Protein AF-A0A7C3M1X8-F1 (afdb_monomer_lite)

Radius of gyration: 20.54 Å; chains: 1; bounding box: 51×40×59 Å

Structure (mmCIF, N/CA/C/O backbone):
data_AF-A0A7C3M1X8-F1
#
_entry.id   AF-A0A7C3M1X8-F1
#
loop_
_atom_site.group_PDB
_atom_site.id
_atom_site.type_symbol
_atom_site.label_atom_id
_atom_site.label_alt_id
_atom_site.label_comp_id
_atom_site.label_asym_id
_atom_site.label_entity_id
_atom_site.label_seq_id
_atom_site.pdbx_PDB_ins_code
_atom_site.Cartn_x
_atom_site.Cartn_y
_atom_site.Cartn_z
_atom_site.occupancy
_atom_site.B_iso_or_equiv
_atom_site.auth_seq_id
_atom_site.auth_comp_id
_atom_site.auth_asym_id
_atom_site.auth_atom_id
_atom_site.pdbx_PDB_model_num
ATOM 1 N N . MET A 1 1 ? 18.490 19.789 -9.578 1.00 47.94 1 MET A N 1
ATOM 2 C CA . MET A 1 1 ? 18.325 18.711 -10.577 1.00 47.94 1 MET A CA 1
ATOM 3 C C . MET A 1 1 ? 16.837 18.435 -10.689 1.00 47.94 1 MET A C 1
ATOM 5 O O . MET A 1 1 ? 16.180 18.436 -9.658 1.00 47.94 1 MET A O 1
ATOM 9 N N . GLY A 1 2 ? 16.280 18.348 -11.899 1.00 57.09 2 GLY A N 1
ATOM 10 C CA . GLY A 1 2 ? 14.856 18.048 -12.080 1.00 57.09 2 GLY A CA 1
ATOM 11 C C . GLY A 1 2 ? 14.632 16.539 -12.032 1.00 57.09 2 GLY A C 1
ATOM 12 O O . GLY A 1 2 ? 15.342 15.818 -12.726 1.00 57.09 2 GLY A O 1
ATOM 13 N N . SER A 1 3 ? 13.686 16.072 -11.217 1.00 65.50 3 SER A N 1
ATOM 14 C CA . SER A 1 3 ? 13.232 14.677 -11.241 1.00 65.50 3 SER A CA 1
ATOM 15 C C . SER A 1 3 ? 12.323 14.457 -12.455 1.00 65.50 3 SER A C 1
ATOM 17 O O . SER A 1 3 ? 11.479 15.303 -12.774 1.00 65.50 3 SER A O 1
ATOM 19 N N . LYS A 1 4 ? 12.508 13.336 -13.156 1.00 77.31 4 LYS A N 1
ATOM 20 C CA . LYS A 1 4 ? 11.685 12.931 -14.298 1.00 77.31 4 LYS A CA 1
ATOM 21 C C . LYS A 1 4 ? 10.628 11.942 -13.820 1.00 77.31 4 LYS A C 1
ATOM 23 O O . LYS A 1 4 ? 10.944 10.809 -13.473 1.00 77.31 4 LYS A O 1
ATOM 28 N N . ILE A 1 5 ? 9.363 12.356 -13.852 1.00 82.19 5 ILE A N 1
ATOM 29 C CA . ILE A 1 5 ? 8.234 11.483 -13.509 1.00 82.19 5 ILE A CA 1
ATOM 30 C C . ILE A 1 5 ? 7.782 10.721 -14.755 1.00 82.19 5 ILE A C 1
ATOM 32 O O . ILE A 1 5 ? 7.513 11.320 -15.798 1.00 82.19 5 ILE A O 1
ATOM 36 N N . ILE A 1 6 ? 7.663 9.402 -14.635 1.00 83.38 6 ILE A N 1
ATOM 37 C CA . ILE A 1 6 ? 7.210 8.511 -15.700 1.00 83.38 6 ILE A CA 1
ATOM 38 C C . ILE A 1 6 ? 5.993 7.742 -15.210 1.00 83.38 6 ILE A C 1
ATOM 40 O O . ILE A 1 6 ? 6.059 6.989 -14.244 1.00 83.38 6 ILE A O 1
ATOM 44 N N . ASN A 1 7 ? 4.876 7.925 -15.904 1.00 87.88 7 ASN A N 1
ATOM 45 C CA . ASN A 1 7 ? 3.646 7.194 -15.640 1.00 87.88 7 ASN A CA 1
ATOM 46 C C . ASN A 1 7 ? 3.685 5.846 -16.366 1.00 87.88 7 ASN A C 1
ATOM 48 O O . ASN A 1 7 ? 3.884 5.811 -17.581 1.00 87.88 7 ASN A O 1
ATOM 52 N N . ILE A 1 8 ? 3.495 4.750 -15.636 1.00 86.62 8 ILE A N 1
ATOM 53 C CA . ILE A 1 8 ? 3.569 3.392 -16.179 1.00 86.62 8 ILE A CA 1
ATOM 54 C C . ILE A 1 8 ? 2.497 2.494 -15.555 1.00 86.62 8 ILE A C 1
ATOM 56 O O . ILE A 1 8 ? 2.224 2.563 -14.358 1.00 86.62 8 ILE A O 1
ATOM 60 N N . ASN A 1 9 ? 1.885 1.623 -16.359 1.00 89.38 9 ASN A N 1
ATOM 61 C CA . ASN A 1 9 ? 1.045 0.553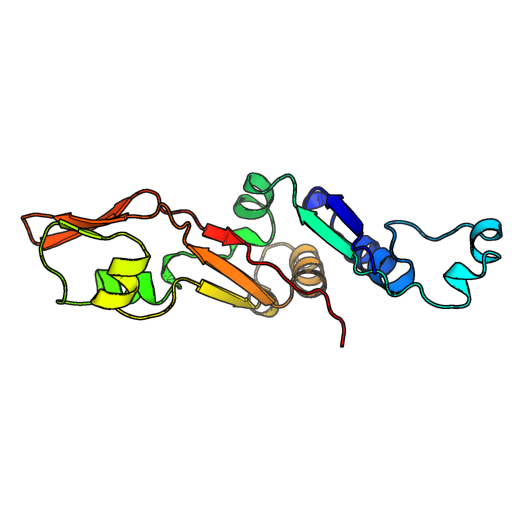 -15.823 1.00 89.38 9 ASN A CA 1
ATOM 62 C C . ASN A 1 9 ? 1.929 -0.524 -15.193 1.00 89.38 9 ASN A C 1
ATOM 64 O O . ASN A 1 9 ? 2.927 -0.929 -15.784 1.00 89.38 9 ASN A O 1
ATOM 68 N N . SER A 1 10 ? 1.518 -1.053 -14.044 1.00 85.88 10 SER A N 1
ATOM 69 C CA . SER A 1 10 ? 2.236 -2.114 -13.326 1.00 85.88 10 SER A CA 1
ATOM 70 C C . SER A 1 10 ? 2.513 -3.361 -14.170 1.00 85.88 10 SER A C 1
ATOM 72 O O . SER A 1 10 ? 3.510 -4.030 -13.949 1.00 85.88 10 SER A O 1
ATOM 74 N N . GLU A 1 11 ? 1.673 -3.652 -15.164 1.00 85.94 11 GLU A N 1
ATOM 75 C CA . GLU A 1 11 ? 1.846 -4.781 -16.091 1.00 85.94 11 GLU A CA 1
ATOM 76 C C . GLU A 1 11 ? 3.000 -4.597 -17.085 1.00 85.94 11 GLU A C 1
ATOM 78 O O . GLU A 1 11 ? 3.526 -5.573 -17.605 1.00 85.94 11 GLU A O 1
ATOM 83 N N . ASN A 1 12 ? 3.404 -3.349 -17.332 1.00 87.81 12 ASN A N 1
ATOM 84 C CA . ASN A 1 12 ? 4.539 -3.018 -18.191 1.00 87.81 12 ASN A CA 1
ATOM 85 C C . ASN A 1 12 ? 5.843 -2.912 -17.388 1.00 87.81 12 ASN A C 1
ATOM 87 O O . ASN A 1 12 ? 6.900 -2.658 -17.964 1.00 87.81 12 ASN A O 1
ATOM 91 N N . LEU A 1 13 ? 5.775 -3.059 -16.061 1.00 86.88 13 LEU A N 1
ATOM 92 C CA . LEU A 1 13 ? 6.942 -3.032 -15.200 1.00 86.88 13 LEU A CA 1
ATOM 93 C C . LEU A 1 13 ? 7.573 -4.425 -15.183 1.00 86.88 13 LEU A C 1
ATOM 95 O O . LEU A 1 13 ? 7.167 -5.299 -14.423 1.00 86.88 13 LEU A O 1
ATOM 99 N N . THR A 1 14 ? 8.556 -4.627 -16.054 1.00 89.25 14 THR A N 1
ATOM 100 C CA . THR A 1 14 ? 9.336 -5.867 -16.145 1.00 89.25 14 THR A CA 1
ATOM 101 C C . THR A 1 14 ? 10.757 -5.644 -15.636 1.00 89.25 14 THR A C 1
ATOM 103 O O . THR A 1 14 ? 11.227 -4.506 -15.537 1.00 89.25 14 THR A O 1
ATOM 106 N N . ALA A 1 15 ? 11.478 -6.732 -15.347 1.00 88.50 15 ALA A N 1
ATOM 107 C CA . ALA A 1 15 ? 12.893 -6.652 -14.977 1.00 88.50 15 ALA A CA 1
ATOM 108 C C . ALA A 1 15 ? 13.741 -5.974 -16.072 1.00 88.50 15 ALA A C 1
ATOM 110 O O . ALA A 1 15 ? 14.647 -5.197 -15.771 1.00 88.50 15 ALA A O 1
ATOM 111 N N . GLU A 1 16 ? 13.410 -6.209 -17.345 1.00 89.69 16 GLU A N 1
ATOM 112 C CA . GLU A 1 16 ? 14.057 -5.553 -18.484 1.00 89.69 16 GLU A CA 1
ATOM 113 C C . GLU A 1 16 ? 13.821 -4.039 -18.468 1.00 89.69 16 GLU A C 1
ATOM 115 O O . GLU A 1 16 ? 14.778 -3.272 -18.529 1.00 89.69 16 GLU A O 1
ATOM 120 N N . ILE A 1 17 ? 12.571 -3.592 -18.316 1.00 89.06 17 ILE A N 1
ATOM 121 C CA . ILE A 1 17 ? 12.238 -2.163 -18.277 1.00 89.06 17 ILE A CA 1
ATOM 122 C C . ILE A 1 17 ? 12.916 -1.469 -17.092 1.00 89.06 17 ILE A C 1
ATOM 124 O O . ILE A 1 17 ? 13.484 -0.390 -17.267 1.00 89.06 17 ILE A O 1
ATOM 128 N N . MET A 1 18 ? 12.927 -2.097 -15.912 1.00 86.88 18 MET A N 1
ATOM 129 C CA . MET A 1 18 ? 13.648 -1.571 -14.746 1.00 86.88 18 MET A CA 1
ATOM 130 C C . MET A 1 18 ? 15.151 -1.464 -14.998 1.00 86.88 18 MET A C 1
ATOM 132 O O . MET A 1 18 ? 15.761 -0.443 -14.684 1.00 86.88 18 MET A O 1
ATOM 136 N N . THR A 1 19 ? 15.739 -2.478 -15.633 1.00 85.94 19 THR A N 1
ATOM 137 C CA . THR A 1 19 ? 17.155 -2.473 -16.015 1.00 85.94 19 THR A CA 1
ATOM 138 C C . THR A 1 19 ? 17.453 -1.359 -17.020 1.00 85.94 19 THR A C 1
ATOM 140 O O . THR A 1 19 ? 18.451 -0.655 -16.884 1.00 85.94 19 THR A O 1
ATOM 143 N N . LEU A 1 20 ? 16.578 -1.132 -18.001 1.00 87.00 20 LEU A N 1
ATOM 144 C CA . LEU A 1 20 ? 16.730 -0.051 -18.976 1.00 87.00 20 LEU A CA 1
ATOM 145 C C . LEU A 1 20 ? 16.632 1.331 -18.316 1.00 87.00 20 LEU A C 1
ATOM 147 O O . LEU A 1 20 ? 17.446 2.202 -18.621 1.00 87.00 20 LEU A O 1
ATOM 151 N N . PHE A 1 21 ? 15.718 1.529 -17.362 1.00 82.88 21 PHE A N 1
ATOM 152 C CA . PHE A 1 21 ? 15.676 2.761 -16.569 1.00 82.88 21 PHE A CA 1
ATOM 153 C C . PHE A 1 21 ? 16.929 2.947 -15.710 1.00 82.88 21 PHE A C 1
ATOM 155 O O . PHE A 1 21 ? 17.447 4.057 -15.643 1.00 82.88 21 PHE A O 1
ATOM 162 N N . TYR A 1 22 ? 17.462 1.880 -15.120 1.00 80.12 22 TYR A N 1
ATOM 163 C CA . TYR A 1 22 ? 18.695 1.945 -14.335 1.00 80.12 22 TYR A CA 1
ATOM 164 C C . TYR A 1 22 ? 19.933 2.284 -15.181 1.00 80.12 22 TYR A C 1
ATOM 166 O O . TYR A 1 22 ? 20.798 3.067 -14.777 1.00 80.12 22 TYR A O 1
ATOM 174 N N . ILE A 1 23 ? 20.051 1.679 -16.364 1.00 80.81 23 ILE A N 1
ATOM 175 C CA . ILE A 1 23 ? 21.213 1.874 -17.236 1.00 80.81 23 ILE A CA 1
ATOM 176 C C . ILE A 1 23 ? 21.100 3.201 -17.994 1.00 80.81 23 ILE A C 1
ATOM 178 O O . ILE A 1 23 ? 22.081 3.942 -18.063 1.00 80.81 23 ILE A O 1
ATOM 182 N N . TYR A 1 24 ? 19.920 3.500 -18.544 1.00 80.25 24 TYR A N 1
ATOM 183 C CA . TYR A 1 24 ? 19.714 4.569 -19.521 1.00 80.25 24 TYR A CA 1
ATOM 184 C C . TYR A 1 24 ? 18.729 5.668 -19.081 1.00 80.25 24 TYR A C 1
ATOM 186 O O . TYR A 1 24 ? 18.463 6.587 -19.850 1.00 80.25 24 TYR A O 1
ATOM 194 N N . GLY A 1 25 ? 18.100 5.596 -17.907 1.00 79.00 25 GLY A N 1
ATOM 195 C CA . GLY A 1 25 ? 17.082 6.584 -17.503 1.00 79.00 25 GLY A CA 1
ATOM 196 C C . GLY A 1 25 ? 15.837 6.613 -18.412 1.00 79.00 25 GLY A C 1
ATOM 197 O O . GLY A 1 25 ? 15.041 7.563 -18.392 1.00 79.00 25 GLY A O 1
ATOM 198 N N . GLN A 1 26 ? 15.656 5.584 -19.247 1.00 81.50 26 GLN A N 1
ATOM 199 C CA . GLN A 1 26 ? 14.541 5.448 -20.181 1.00 81.50 26 GLN A CA 1
ATOM 200 C C . GLN A 1 26 ? 14.207 3.971 -20.435 1.00 81.50 26 GLN A C 1
ATOM 202 O O . GLN A 1 26 ? 15.083 3.117 -20.393 1.00 81.50 26 GLN A O 1
ATOM 207 N N . GLY A 1 27 ? 12.952 3.670 -20.778 1.00 85.00 27 GLY A N 1
ATOM 208 C CA . GLY A 1 27 ? 12.471 2.300 -21.015 1.00 85.00 27 GLY A CA 1
ATOM 209 C C . GLY A 1 27 ? 12.879 1.688 -22.362 1.00 85.00 27 GLY A C 1
ATOM 210 O O . GLY A 1 27 ? 12.151 0.852 -22.885 1.00 85.00 27 GLY A O 1
ATOM 211 N N . ARG A 1 28 ? 13.984 2.142 -22.969 1.00 88.44 28 ARG A N 1
ATOM 212 C CA . ARG A 1 28 ? 14.535 1.585 -24.214 1.00 88.44 28 ARG A CA 1
ATOM 213 C C . ARG A 1 28 ? 16.040 1.794 -24.302 1.00 88.44 28 ARG A C 1
ATOM 215 O O . ARG A 1 28 ? 16.566 2.802 -23.832 1.00 88.44 28 ARG A O 1
ATOM 222 N N . THR A 1 29 ? 16.718 0.911 -25.014 1.00 87.94 29 THR A N 1
ATOM 223 C CA . THR A 1 29 ? 18.115 1.141 -25.383 1.00 87.94 29 THR A CA 1
ATOM 224 C C . THR A 1 29 ? 18.210 2.366 -26.311 1.00 87.94 29 THR A C 1
ATOM 226 O O . THR A 1 29 ? 17.404 2.492 -27.244 1.00 87.94 29 THR A O 1
ATOM 229 N N . PRO A 1 30 ? 19.133 3.311 -26.059 1.00 86.25 30 PRO A N 1
ATOM 230 C CA . PRO A 1 30 ? 19.443 4.370 -27.010 1.00 86.25 30 PRO A CA 1
ATOM 231 C C . PRO A 1 30 ? 19.953 3.781 -28.333 1.00 86.25 30 PRO A C 1
ATOM 233 O O . PRO A 1 30 ? 20.619 2.749 -28.355 1.00 86.25 30 PRO A O 1
ATOM 236 N N . THR A 1 31 ? 19.637 4.434 -29.445 1.00 89.38 31 THR A N 1
ATOM 237 C CA . THR A 1 31 ? 20.213 4.108 -30.759 1.00 89.38 31 THR A CA 1
ATOM 238 C C . THR A 1 31 ? 21.703 4.446 -30.793 1.00 89.38 31 THR A C 1
ATOM 240 O O . THR A 1 31 ? 22.178 5.249 -29.990 1.00 89.38 31 THR A O 1
ATOM 243 N N . SER A 1 32 ? 22.452 3.865 -31.733 1.00 85.75 32 SER A N 1
ATOM 244 C CA . SER A 1 32 ? 23.886 4.144 -31.869 1.00 85.75 32 SER A CA 1
ATOM 245 C C . SER A 1 32 ? 24.170 5.632 -32.080 1.00 85.75 32 SER A C 1
ATOM 247 O O . SER A 1 32 ? 25.126 6.140 -31.509 1.00 85.75 32 SER A O 1
ATOM 249 N N . GLU A 1 33 ? 23.320 6.340 -32.827 1.00 86.06 33 GLU A N 1
ATOM 250 C CA . GLU A 1 33 ? 23.405 7.788 -33.026 1.00 86.06 33 GLU A CA 1
ATOM 251 C C . GLU A 1 33 ? 23.129 8.562 -31.734 1.00 86.06 33 GLU A C 1
ATOM 253 O O . GLU A 1 33 ? 23.829 9.525 -31.433 1.00 86.06 33 GLU A O 1
ATOM 258 N N . GLU A 1 34 ? 22.135 8.140 -30.944 1.00 84.00 34 GLU A N 1
ATOM 259 C CA . GLU A 1 34 ? 21.841 8.773 -29.657 1.00 84.00 34 GLU A CA 1
ATOM 260 C C . GLU A 1 34 ? 22.982 8.591 -28.668 1.00 84.00 34 GLU A C 1
ATOM 262 O O . GLU A 1 34 ? 23.255 9.526 -27.929 1.00 84.00 34 GLU A O 1
ATOM 267 N N . MET A 1 35 ? 23.654 7.436 -28.667 1.00 80.62 35 MET A N 1
ATOM 268 C CA . MET A 1 35 ? 24.794 7.149 -27.787 1.00 80.62 35 MET A CA 1
ATOM 269 C C . MET A 1 35 ? 26.022 8.032 -28.055 1.00 80.62 35 MET A C 1
ATOM 271 O O . MET A 1 35 ? 26.930 8.051 -27.228 1.00 80.62 35 MET A O 1
ATOM 275 N N . LEU A 1 36 ? 26.059 8.760 -29.178 1.00 82.19 36 LEU A N 1
ATOM 276 C CA . LEU A 1 36 ? 27.109 9.743 -29.470 1.00 82.19 36 LEU A CA 1
A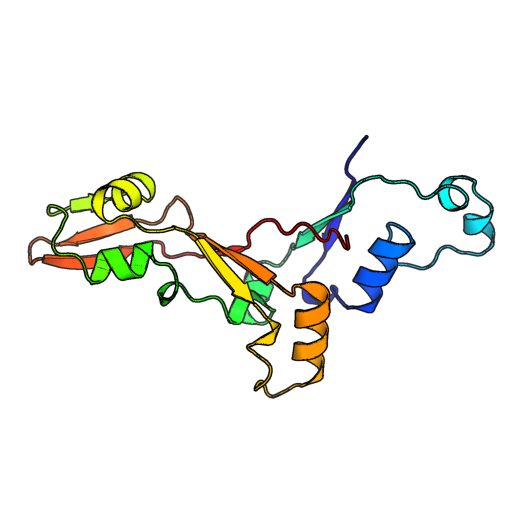TOM 277 C C . LEU A 1 36 ? 26.920 11.062 -28.702 1.00 82.19 36 LEU A C 1
ATOM 279 O O . LEU A 1 36 ? 27.825 11.890 -28.701 1.00 82.19 36 LEU A O 1
ATOM 283 N N . ASP A 1 37 ? 25.758 11.276 -28.077 1.00 78.38 37 ASP A N 1
ATOM 284 C CA . ASP A 1 37 ? 25.478 12.438 -27.230 1.00 78.38 37 ASP A CA 1
ATOM 285 C C . ASP A 1 37 ? 26.206 12.309 -25.879 1.00 78.38 37 ASP A C 1
ATOM 287 O O . ASP A 1 37 ? 26.101 11.286 -25.192 1.00 78.38 37 ASP A O 1
ATOM 291 N N . ASP A 1 38 ? 26.904 13.373 -25.472 1.00 72.50 38 ASP A N 1
ATOM 292 C CA . ASP A 1 38 ? 27.685 13.439 -24.232 1.00 72.50 38 ASP A CA 1
ATOM 293 C C . ASP A 1 38 ? 26.868 13.082 -22.977 1.00 72.50 38 ASP A C 1
ATOM 295 O O . ASP A 1 38 ? 27.438 12.596 -21.995 1.00 72.50 38 ASP A O 1
ATOM 299 N N . LYS A 1 39 ? 25.533 13.237 -23.001 1.00 72.62 39 LYS A N 1
ATOM 300 C CA . LYS A 1 39 ? 24.642 12.822 -21.896 1.00 72.62 39 LYS A CA 1
ATOM 301 C C . LYS A 1 39 ? 24.698 11.322 -21.574 1.00 72.62 39 LYS A C 1
ATOM 303 O O . LYS A 1 39 ? 24.259 10.908 -20.504 1.00 72.62 39 LYS A O 1
ATOM 308 N N . TRP A 1 40 ? 25.199 10.503 -22.499 1.00 70.62 40 TRP A N 1
ATOM 309 C CA . TRP A 1 40 ? 25.430 9.069 -22.291 1.00 70.62 40 TRP A CA 1
ATOM 310 C C . TRP A 1 40 ? 26.876 8.753 -21.915 1.00 70.62 40 TRP A C 1
ATOM 312 O O . TRP A 1 40 ? 27.144 7.708 -21.324 1.00 70.62 40 TRP A O 1
ATOM 322 N N . ILE A 1 41 ? 27.799 9.660 -22.236 1.00 64.69 41 ILE A N 1
ATOM 323 C CA . ILE A 1 41 ? 29.232 9.558 -21.942 1.00 64.69 41 ILE A CA 1
ATOM 324 C C . ILE A 1 41 ? 29.519 10.038 -20.503 1.00 64.69 41 ILE A C 1
ATOM 326 O O . ILE A 1 41 ? 30.479 9.593 -19.875 1.00 64.69 41 ILE A O 1
ATOM 330 N N . GLY A 1 42 ? 28.626 10.842 -19.917 1.00 58.72 42 GLY A N 1
ATOM 331 C CA . GLY A 1 42 ? 28.524 11.078 -18.478 1.00 58.72 42 GLY A CA 1
ATOM 332 C C . GLY A 1 42 ? 27.106 10.787 -18.001 1.00 58.72 42 GLY A C 1
ATOM 333 O O . GLY A 1 42 ? 26.200 11.536 -18.335 1.00 58.72 42 GLY A O 1
ATOM 334 N N . ARG A 1 43 ? 26.915 9.705 -17.232 1.00 57.84 43 ARG A N 1
ATOM 335 C CA . ARG A 1 43 ? 25.605 9.260 -16.715 1.00 57.84 43 ARG A CA 1
ATOM 336 C C . ARG A 1 43 ? 24.825 10.450 -16.136 1.00 57.84 43 ARG A C 1
ATOM 338 O O . ARG A 1 43 ? 25.193 10.947 -15.069 1.00 57.84 43 ARG A O 1
ATOM 345 N N . ASP A 1 44 ? 23.772 10.895 -16.825 1.00 61.47 44 ASP A N 1
ATOM 346 C CA . ASP A 1 44 ? 22.809 11.831 -16.248 1.00 61.47 44 ASP A CA 1
ATOM 347 C C . ASP A 1 44 ? 22.233 11.186 -14.981 1.00 61.47 44 ASP A C 1
ATOM 349 O O . ASP A 1 44 ? 21.691 10.083 -15.017 1.00 61.47 44 ASP A O 1
ATOM 353 N N . LYS A 1 45 ? 22.434 11.851 -13.841 1.00 61.84 45 LYS A N 1
ATOM 354 C CA . LYS A 1 45 ? 21.987 11.391 -12.520 1.00 61.84 45 LYS A CA 1
ATOM 355 C C . LYS A 1 45 ? 20.610 11.947 -12.166 1.00 61.84 45 LYS A C 1
ATOM 357 O O . LYS A 1 45 ? 20.289 12.060 -10.986 1.00 61.84 45 LYS A O 1
ATOM 362 N N . SER A 1 46 ? 19.832 12.390 -13.153 1.00 67.56 46 SER A N 1
ATOM 363 C CA . SER A 1 46 ? 18.459 12.809 -12.908 1.00 67.56 46 SER A CA 1
ATOM 364 C C . SER A 1 46 ? 17.663 11.645 -12.312 1.00 67.56 46 SER A C 1
ATOM 366 O O . SER A 1 46 ? 17.623 10.542 -12.855 1.00 67.56 46 SER A O 1
ATOM 368 N N . GLU A 1 47 ? 17.057 11.885 -11.151 1.00 72.81 47 GLU A N 1
ATOM 369 C CA . GLU A 1 47 ? 16.205 10.902 -10.489 1.00 72.81 47 GLU A CA 1
ATOM 370 C C . GLU A 1 47 ? 14.993 10.600 -11.378 1.00 72.81 47 GLU A C 1
ATOM 372 O O . GLU A 1 47 ? 14.292 11.515 -11.829 1.00 72.81 47 GLU A O 1
ATOM 377 N N . VAL A 1 48 ? 14.742 9.314 -11.630 1.00 75.81 48 VAL A N 1
ATOM 378 C CA . VAL A 1 48 ? 13.555 8.846 -12.348 1.00 75.81 48 VAL A CA 1
ATOM 379 C C . VAL A 1 48 ? 12.546 8.333 -11.333 1.00 75.81 48 VAL A C 1
ATOM 381 O O . VAL A 1 48 ? 12.776 7.327 -10.671 1.00 75.81 48 VAL A O 1
ATOM 384 N N . THR A 1 49 ? 11.392 8.988 -11.264 1.00 79.88 49 THR A N 1
ATOM 385 C CA . THR A 1 49 ? 10.275 8.545 -10.428 1.00 79.88 49 THR A CA 1
ATOM 386 C C . THR A 1 49 ? 9.271 7.797 -11.291 1.00 79.88 49 THR A C 1
ATOM 388 O O . THR A 1 49 ? 8.679 8.375 -12.207 1.00 79.88 49 THR A O 1
ATOM 391 N N . LEU A 1 50 ? 9.039 6.520 -10.991 1.00 80.69 50 LEU A N 1
ATOM 392 C CA . LEU A 1 50 ? 8.000 5.728 -11.645 1.00 80.69 50 LEU A CA 1
ATOM 393 C C . LEU A 1 50 ? 6.685 5.856 -10.873 1.00 80.69 50 LEU A C 1
ATOM 395 O O . LEU A 1 50 ? 6.608 5.520 -9.695 1.00 80.69 50 LEU A O 1
ATOM 399 N N . ASN A 1 51 ? 5.639 6.325 -11.547 1.00 85.44 51 ASN A N 1
ATOM 400 C CA . ASN A 1 51 ? 4.298 6.437 -10.991 1.00 85.44 51 ASN A CA 1
ATOM 401 C C . ASN A 1 51 ? 3.390 5.352 -11.580 1.00 85.44 51 ASN A C 1
ATOM 403 O O . ASN A 1 51 ? 3.138 5.331 -12.789 1.00 85.44 51 ASN A O 1
ATOM 407 N N . ILE A 1 52 ? 2.887 4.460 -10.724 1.00 84.81 52 ILE A N 1
ATOM 408 C CA . ILE A 1 52 ? 2.002 3.366 -11.135 1.00 84.81 52 ILE A CA 1
ATOM 409 C C . ILE A 1 52 ? 0.586 3.906 -11.350 1.00 84.81 52 ILE A C 1
ATOM 411 O O . ILE A 1 52 ? -0.091 4.301 -10.403 1.00 84.81 52 ILE A O 1
ATOM 415 N N . THR A 1 53 ? 0.106 3.885 -12.594 1.00 86.69 53 THR A N 1
ATOM 416 C CA . THR A 1 53 ? -1.182 4.501 -12.962 1.00 86.69 53 THR A CA 1
ATOM 417 C C . THR A 1 53 ? -2.408 3.626 -12.711 1.00 86.69 53 THR A C 1
ATOM 419 O O . THR A 1 53 ? -3.509 4.144 -12.546 1.00 86.69 53 THR A O 1
ATOM 422 N N . ASN A 1 54 ? -2.250 2.304 -12.669 1.00 90.50 54 ASN A N 1
ATOM 423 C CA . ASN A 1 54 ? -3.336 1.327 -12.523 1.00 90.50 54 ASN A CA 1
ATOM 424 C C . ASN A 1 54 ? -3.334 0.674 -11.126 1.00 90.50 54 ASN A C 1
ATOM 426 O O . ASN A 1 54 ? -3.249 -0.551 -10.987 1.00 90.50 54 ASN A O 1
ATOM 430 N N . TYR A 1 55 ? -3.437 1.507 -10.087 1.00 86.50 55 TYR A N 1
ATOM 431 C CA . TYR A 1 55 ? -3.307 1.103 -8.683 1.00 86.50 55 TYR A CA 1
ATOM 432 C C . TYR A 1 55 ? -4.210 -0.077 -8.280 1.00 86.50 55 TYR A C 1
ATOM 434 O O . TYR A 1 55 ? -3.738 -1.050 -7.690 1.00 86.50 55 TYR A O 1
ATOM 442 N N . ASP A 1 56 ? -5.487 -0.049 -8.671 1.00 88.75 56 ASP A N 1
ATOM 443 C CA . ASP A 1 56 ? -6.442 -1.114 -8.341 1.00 88.75 56 ASP A CA 1
ATOM 444 C C . ASP A 1 56 ? -6.002 -2.480 -8.872 1.00 88.75 56 ASP A C 1
ATOM 446 O O . ASP A 1 56 ? -6.114 -3.493 -8.180 1.00 88.75 56 ASP A O 1
ATOM 450 N N . LYS A 1 57 ? -5.471 -2.518 -10.099 1.00 90.56 57 LYS A N 1
ATOM 451 C CA . LYS A 1 57 ? -4.958 -3.750 -10.705 1.00 90.56 57 LYS A CA 1
ATOM 452 C C . LYS A 1 57 ? -3.666 -4.190 -10.022 1.00 90.56 57 LYS A C 1
ATOM 454 O O . LYS A 1 57 ? -3.503 -5.370 -9.729 1.00 90.56 57 LYS A O 1
ATOM 459 N N . TYR A 1 58 ? -2.780 -3.248 -9.695 1.00 90.81 58 TYR A N 1
ATOM 460 C CA . TYR A 1 58 ? -1.568 -3.537 -8.925 1.00 90.81 58 TYR A CA 1
ATOM 461 C C . TYR A 1 58 ? -1.881 -4.197 -7.569 1.00 90.81 58 TYR A C 1
ATOM 463 O O . TYR A 1 58 ? -1.226 -5.174 -7.204 1.00 90.81 58 TYR A O 1
ATOM 471 N N . MET A 1 59 ? -2.899 -3.714 -6.850 1.00 90.56 59 MET A N 1
ATOM 472 C CA . MET A 1 59 ? -3.302 -4.284 -5.559 1.00 90.56 59 MET A CA 1
ATOM 473 C C . MET A 1 59 ? -4.057 -5.610 -5.681 1.00 90.56 59 MET A C 1
ATOM 475 O O . MET A 1 59 ? -3.933 -6.450 -4.796 1.00 90.56 59 MET A O 1
ATOM 479 N N . LYS A 1 60 ? -4.828 -5.824 -6.755 1.00 89.88 60 LYS A N 1
ATOM 480 C CA . LYS A 1 60 ? -5.619 -7.055 -6.948 1.00 89.88 60 LYS A CA 1
ATOM 481 C C . LYS A 1 60 ? -4.823 -8.199 -7.575 1.00 89.88 60 LYS A C 1
ATOM 483 O O . LYS A 1 60 ? -4.949 -9.342 -7.151 1.00 89.88 60 LYS A O 1
ATOM 488 N N . GLU A 1 61 ? -4.026 -7.891 -8.590 1.00 88.25 61 GLU A N 1
ATOM 489 C CA . GLU A 1 61 ? -3.374 -8.876 -9.461 1.00 88.25 61 GLU A CA 1
ATOM 490 C C . GLU A 1 61 ? -1.843 -8.775 -9.393 1.00 88.25 61 GLU A C 1
ATOM 492 O O . GLU A 1 61 ? -1.142 -9.782 -9.501 1.00 88.25 61 GLU A O 1
ATOM 497 N N . GLY A 1 62 ? -1.313 -7.571 -9.167 1.00 88.31 62 GLY A N 1
ATOM 498 C CA . GLY A 1 62 ? 0.123 -7.303 -9.099 1.00 88.31 62 GLY A CA 1
ATOM 499 C C . GLY A 1 62 ? 0.763 -7.645 -7.751 1.00 88.31 62 GLY A C 1
ATOM 500 O O . GLY A 1 62 ? 0.247 -8.434 -6.959 1.00 88.31 62 GLY A O 1
ATOM 501 N N . ALA A 1 63 ? 1.918 -7.036 -7.479 1.00 88.75 63 ALA A N 1
ATOM 502 C CA . ALA A 1 63 ? 2.689 -7.276 -6.259 1.00 88.75 63 ALA A CA 1
ATOM 503 C C . ALA A 1 63 ? 1.939 -6.888 -4.971 1.00 88.75 63 ALA A C 1
ATOM 505 O O . ALA A 1 63 ? 2.148 -7.511 -3.928 1.00 88.75 63 ALA A O 1
ATOM 506 N N . GLY A 1 64 ? 1.025 -5.914 -5.061 1.00 90.06 64 GLY A N 1
ATOM 507 C CA . GLY A 1 64 ? 0.205 -5.424 -3.953 1.00 90.06 64 GLY A CA 1
ATOM 508 C C . GLY A 1 64 ? -0.707 -6.468 -3.311 1.00 90.06 64 GLY A C 1
ATOM 509 O O . GLY A 1 64 ? -1.045 -6.335 -2.134 1.00 90.06 64 GLY A O 1
ATOM 510 N N . ARG A 1 65 ? -1.032 -7.551 -4.028 1.00 90.69 65 ARG A N 1
ATOM 511 C CA . ARG A 1 65 ? -1.957 -8.606 -3.573 1.00 90.69 65 ARG A CA 1
ATOM 512 C C . ARG A 1 65 ? -1.518 -9.353 -2.313 1.00 90.69 65 ARG A C 1
ATOM 514 O O . ARG A 1 65 ? -2.324 -10.028 -1.682 1.00 90.69 65 ARG A O 1
ATOM 521 N N . PHE A 1 66 ? -0.236 -9.269 -1.958 1.00 90.00 66 PHE A N 1
ATOM 522 C CA . PHE A 1 66 ? 0.319 -9.909 -0.762 1.00 90.00 66 PHE A CA 1
ATOM 523 C C . PHE A 1 66 ? 0.290 -9.011 0.480 1.00 90.00 66 PHE A C 1
ATOM 525 O O . PHE A 1 66 ? 0.604 -9.470 1.582 1.00 90.00 66 PHE A O 1
ATOM 532 N N . SER A 1 67 ? -0.059 -7.733 0.319 1.00 91.31 67 SER A N 1
ATOM 533 C CA . SER A 1 67 ? -0.275 -6.835 1.449 1.00 91.31 67 SER A CA 1
ATOM 534 C C . SER A 1 67 ? -1.512 -7.270 2.239 1.00 91.31 67 SER A C 1
ATOM 536 O O . SER A 1 67 ? -2.491 -7.762 1.678 1.00 91.31 67 SER A O 1
ATOM 538 N N . SER A 1 68 ? -1.464 -7.133 3.565 1.00 91.44 68 SER A N 1
ATOM 539 C CA . SER A 1 68 ? -2.607 -7.467 4.412 1.00 91.44 68 SER A CA 1
ATOM 540 C C . SER A 1 68 ? -2.696 -6.522 5.592 1.00 91.44 68 SER A C 1
ATOM 542 O O . SER A 1 68 ? -1.793 -6.455 6.423 1.00 91.44 68 SER A O 1
ATOM 544 N N . ALA A 1 69 ? -3.849 -5.875 5.729 1.00 92.50 69 ALA A N 1
ATOM 545 C CA . ALA A 1 69 ? -4.143 -4.979 6.837 1.00 92.50 69 ALA A CA 1
ATOM 546 C C . ALA A 1 69 ? -3.983 -5.662 8.209 1.00 92.50 69 ALA A C 1
ATOM 548 O O . ALA A 1 69 ? -3.550 -5.036 9.170 1.00 92.50 69 ALA A O 1
ATOM 549 N N . SER A 1 70 ? -4.232 -6.973 8.300 1.00 93.12 70 SER A N 1
ATOM 550 C CA . SER A 1 70 ? -4.048 -7.741 9.542 1.00 93.12 70 SER A CA 1
ATOM 551 C C . SER A 1 70 ? -2.596 -7.823 10.023 1.00 93.12 70 SER A C 1
ATOM 553 O O . SER A 1 70 ? -2.354 -8.187 11.171 1.00 93.12 70 SER A O 1
ATOM 555 N N . ARG A 1 71 ? -1.619 -7.504 9.168 1.00 93.00 71 ARG A N 1
ATOM 556 C CA . ARG A 1 71 ? -0.189 -7.468 9.508 1.00 93.00 71 ARG A CA 1
ATOM 557 C C . ARG A 1 71 ? 0.274 -6.083 9.966 1.00 93.00 71 ARG A C 1
ATOM 559 O O . ARG A 1 71 ? 1.431 -5.929 10.347 1.00 93.00 71 ARG A O 1
ATOM 566 N N . ILE A 1 72 ? -0.609 -5.086 9.931 1.00 96.75 72 ILE A N 1
ATOM 567 C CA . ILE A 1 72 ? -0.335 -3.736 10.420 1.00 96.75 72 ILE A CA 1
ATOM 568 C C . ILE A 1 72 ? -0.541 -3.725 11.932 1.00 96.75 72 ILE A C 1
ATOM 570 O O . ILE A 1 72 ? -1.611 -4.073 12.432 1.00 96.75 72 ILE A O 1
ATOM 574 N N . THR A 1 73 ? 0.490 -3.322 12.672 1.00 97.56 73 THR A N 1
ATOM 575 C CA . THR A 1 73 ? 0.494 -3.444 14.136 1.00 97.56 73 THR A CA 1
ATOM 576 C C . THR A 1 73 ? -0.533 -2.540 14.807 1.00 97.56 73 THR A C 1
ATOM 578 O O . THR A 1 73 ? -1.100 -2.943 15.815 1.00 97.56 73 THR A O 1
ATOM 581 N N . LEU A 1 74 ? -0.870 -1.381 14.225 1.00 98.31 74 LEU A N 1
ATOM 582 C CA . LEU A 1 74 ? -1.994 -0.572 14.710 1.00 98.31 74 LEU A CA 1
ATOM 583 C C . LEU A 1 74 ? -3.323 -1.344 14.664 1.00 98.31 74 LEU A C 1
ATOM 585 O O . LEU A 1 74 ? -4.088 -1.306 15.622 1.00 98.31 74 LEU A O 1
ATOM 589 N N . ILE A 1 75 ? -3.593 -2.072 13.575 1.00 97.94 75 ILE A N 1
ATOM 590 C CA . ILE A 1 75 ? -4.826 -2.862 13.434 1.00 97.94 75 ILE A CA 1
ATOM 591 C C . ILE A 1 75 ? -4.847 -4.001 14.452 1.00 97.94 75 ILE A C 1
ATOM 593 O O . ILE A 1 75 ? -5.858 -4.207 15.120 1.00 97.94 75 ILE A O 1
ATOM 597 N N . GLN A 1 76 ? -3.728 -4.711 14.609 1.00 97.75 76 GLN A N 1
ATOM 598 C CA . GLN A 1 76 ? -3.604 -5.771 15.612 1.00 97.75 76 GLN A CA 1
ATOM 599 C C . GLN A 1 76 ? -3.862 -5.230 17.023 1.00 97.75 76 GLN A C 1
ATOM 601 O O . GLN A 1 76 ? -4.651 -5.802 17.772 1.00 97.75 76 GLN A O 1
ATOM 606 N N . ASN A 1 77 ? -3.246 -4.100 17.369 1.00 97.81 77 ASN A N 1
ATOM 607 C CA . ASN A 1 77 ? -3.412 -3.475 18.674 1.00 97.81 77 ASN A CA 1
ATOM 608 C C . ASN A 1 77 ? -4.840 -2.985 18.897 1.00 97.81 77 ASN A C 1
ATOM 610 O O . ASN A 1 77 ? -5.382 -3.193 19.977 1.00 97.81 77 ASN A O 1
ATOM 614 N N . PHE A 1 78 ? -5.469 -2.376 17.890 1.00 98.06 78 PHE A N 1
ATOM 615 C CA . PHE A 1 78 ? -6.853 -1.925 17.987 1.00 98.06 78 PHE A CA 1
ATOM 616 C C . PHE A 1 78 ? -7.785 -3.070 18.392 1.00 98.06 78 PHE A C 1
ATOM 618 O O . PHE A 1 78 ? -8.533 -2.925 19.356 1.00 98.06 78 PHE A O 1
ATOM 625 N N . PHE A 1 79 ? -7.702 -4.227 17.729 1.00 97.38 79 PHE A N 1
ATOM 626 C CA . PHE A 1 79 ? -8.568 -5.365 18.048 1.00 97.38 79 PHE A CA 1
ATOM 627 C C . PHE A 1 79 ? -8.198 -6.075 19.358 1.00 97.38 79 PHE A C 1
ATOM 629 O O . PHE A 1 79 ? -9.096 -6.546 20.049 1.00 97.38 79 PHE A O 1
ATOM 636 N N . ASN A 1 80 ? -6.916 -6.104 19.738 1.00 95.50 80 ASN A N 1
ATOM 637 C CA . ASN A 1 80 ? -6.445 -6.838 20.922 1.00 95.50 80 ASN A CA 1
ATOM 638 C C . ASN A 1 80 ? -6.396 -6.007 22.219 1.00 95.50 80 ASN A C 1
ATOM 640 O O . ASN A 1 80 ? -6.250 -6.573 23.300 1.00 95.50 80 ASN A O 1
ATOM 644 N N . SER A 1 81 ? -6.456 -4.677 22.135 1.00 90.62 81 SER A N 1
ATOM 645 C CA . SER A 1 81 ? -6.348 -3.781 23.295 1.00 90.62 81 SER A CA 1
ATOM 646 C C . SER A 1 81 ? -7.660 -3.683 24.080 1.00 90.62 81 SER A C 1
ATOM 648 O O . SER A 1 81 ? -8.731 -3.826 23.507 1.00 90.62 81 SER A O 1
ATOM 650 N N . ASN A 1 82 ? -7.603 -3.354 25.370 1.00 89.44 82 ASN A N 1
ATOM 651 C CA . ASN A 1 82 ? -8.778 -2.928 26.151 1.00 89.44 82 ASN A CA 1
ATOM 652 C C . ASN A 1 82 ? -8.818 -1.404 26.365 1.00 89.44 82 ASN A C 1
ATOM 654 O O . ASN A 1 82 ? -9.666 -0.906 27.098 1.00 89.44 82 ASN A O 1
ATOM 658 N N . ASN A 1 83 ? -7.884 -0.671 25.754 1.00 88.38 83 ASN A N 1
ATOM 659 C CA . ASN A 1 83 ? -7.850 0.787 25.788 1.00 88.38 83 ASN A CA 1
ATOM 660 C C . ASN A 1 83 ? -8.909 1.367 24.843 1.00 88.38 83 ASN A C 1
ATOM 662 O O . ASN A 1 83 ? -9.384 0.679 23.939 1.00 88.38 83 ASN A O 1
ATOM 666 N N . GLY A 1 84 ? -9.179 2.662 25.006 1.00 90.75 84 GLY A N 1
ATOM 667 C CA . GLY A 1 84 ? -10.143 3.406 24.201 1.00 90.75 84 GLY A CA 1
ATOM 668 C C . GLY A 1 84 ? -11.524 3.442 24.848 1.00 90.75 84 GLY A C 1
ATOM 669 O O . GLY A 1 84 ? -11.992 2.465 25.427 1.00 90.75 84 GLY A O 1
ATOM 670 N N . GLU A 1 85 ? -12.157 4.601 24.757 1.00 95.44 85 GLU A N 1
ATOM 671 C CA . GLU A 1 85 ? -13.566 4.788 25.066 1.00 95.44 85 GLU A CA 1
ATOM 672 C C . GLU A 1 85 ? -14.413 4.488 23.824 1.00 95.44 85 GLU A C 1
ATOM 674 O O . GLU A 1 85 ? -13.916 4.286 22.714 1.00 95.44 85 GLU A O 1
ATOM 679 N N . LYS A 1 86 ? -15.723 4.438 24.021 1.00 96.94 86 LYS A N 1
ATOM 680 C CA . LYS A 1 86 ? -16.674 4.267 22.928 1.00 96.94 86 LYS A CA 1
ATOM 681 C C . LYS A 1 86 ? -16.624 5.483 22.008 1.00 96.94 86 LYS A C 1
ATOM 683 O O . LYS A 1 86 ? -16.531 6.614 22.483 1.00 96.94 86 LYS A O 1
ATOM 688 N N . GLY A 1 87 ? -16.722 5.249 20.704 1.00 97.44 87 GLY A N 1
ATOM 689 C CA . GLY A 1 87 ? -16.695 6.305 19.700 1.00 97.44 87 GLY A CA 1
ATOM 690 C C . GLY A 1 87 ? -15.831 5.982 18.487 1.00 97.44 87 GLY A C 1
ATOM 691 O O . GLY A 1 87 ? -15.420 4.841 18.257 1.00 97.44 87 GLY A O 1
ATOM 692 N N . GLU A 1 88 ? -15.587 7.018 17.688 1.00 98.25 88 GLU A N 1
ATOM 693 C CA . GLU A 1 88 ? -14.783 6.949 16.471 1.00 98.25 88 GLU A CA 1
ATOM 694 C C . GLU A 1 88 ? -13.412 7.592 16.689 1.00 98.25 88 GLU A C 1
ATOM 696 O O . GLU A 1 88 ? -13.307 8.676 17.258 1.00 98.25 88 GLU A O 1
ATOM 701 N N . TYR A 1 89 ? -12.377 6.946 16.162 1.00 98.44 89 TYR A N 1
ATOM 702 C CA . TYR A 1 89 ? -11.001 7.421 16.156 1.00 98.44 89 TYR A CA 1
ATOM 703 C C . TYR A 1 89 ? -10.519 7.56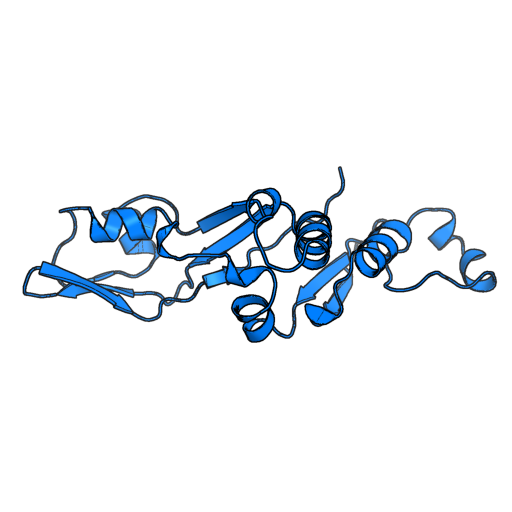5 14.712 1.00 98.44 89 TYR A C 1
ATOM 705 O O . TYR A 1 89 ? -10.603 6.623 13.912 1.00 98.44 89 TYR A O 1
ATOM 713 N N . SER A 1 90 ? -9.966 8.730 14.382 1.00 98.31 90 SER A N 1
ATOM 714 C CA . SER A 1 90 ? -9.135 8.922 13.192 1.00 98.31 90 SER A CA 1
ATOM 715 C C . SER A 1 90 ? -7.838 8.110 13.287 1.00 98.31 90 SER A C 1
ATOM 717 O O . SER A 1 90 ? -7.470 7.613 14.353 1.00 98.31 90 SER A O 1
ATOM 719 N N . LEU A 1 91 ? -7.090 8.012 12.184 1.00 98.00 91 LEU A N 1
ATOM 720 C CA . LEU A 1 91 ? -5.794 7.326 12.170 1.00 98.00 91 LEU A CA 1
ATOM 721 C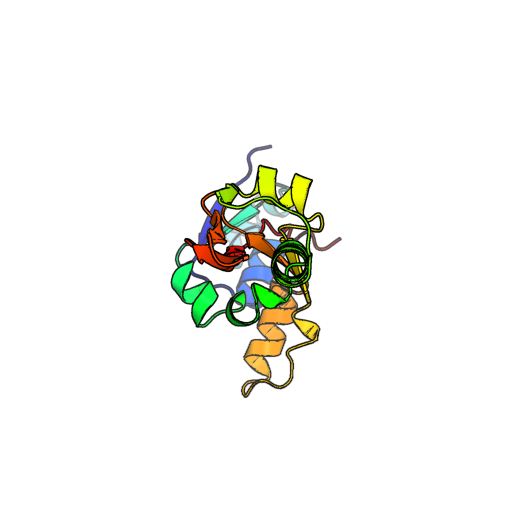 C . LEU A 1 91 ? -4.828 7.850 13.247 1.00 98.00 91 LEU A C 1
ATOM 723 O O . LEU A 1 91 ? -4.191 7.060 13.943 1.00 98.00 91 LEU A O 1
ATOM 727 N N . THR A 1 92 ? -4.724 9.172 13.397 1.00 98.06 92 THR A N 1
ATOM 728 C CA . THR A 1 92 ? -3.819 9.802 14.369 1.00 98.06 92 THR A CA 1
ATOM 729 C C . THR A 1 92 ? -4.243 9.506 15.803 1.00 98.06 92 THR A C 1
ATOM 731 O O . THR A 1 92 ? -3.406 9.168 16.637 1.00 98.06 92 THR A O 1
ATOM 734 N N . GLU A 1 93 ? -5.539 9.599 16.099 1.00 98.19 93 GLU A N 1
ATOM 735 C CA . GLU A 1 93 ? -6.057 9.295 17.435 1.00 98.19 93 GLU A CA 1
ATOM 736 C C . GLU A 1 93 ? -5.862 7.814 17.761 1.00 98.19 93 GLU A C 1
ATOM 738 O O . GLU A 1 93 ? -5.366 7.485 18.834 1.00 98.19 93 GLU A O 1
ATOM 743 N N . ALA A 1 94 ? -6.133 6.923 16.806 1.00 98.19 94 ALA A N 1
ATOM 744 C CA . ALA A 1 94 ? -5.918 5.494 16.972 1.00 98.19 94 ALA A CA 1
ATOM 745 C C . ALA A 1 94 ? -4.441 5.155 17.246 1.00 98.19 94 ALA A C 1
ATOM 747 O O . ALA A 1 94 ? -4.152 4.350 18.131 1.00 98.19 94 ALA A O 1
ATOM 748 N N . LEU A 1 95 ? -3.495 5.793 16.547 1.00 98.00 95 LEU A N 1
ATOM 749 C CA . LEU A 1 95 ? -2.063 5.637 16.829 1.00 98.00 95 LEU A CA 1
ATOM 750 C C . LEU A 1 95 ? -1.711 6.058 18.259 1.00 98.00 95 LEU A C 1
ATOM 752 O O . LEU A 1 95 ? -0.955 5.358 18.928 1.00 98.00 95 LEU A O 1
ATOM 756 N N . ASN A 1 96 ? -2.283 7.158 18.746 1.00 97.56 96 ASN A N 1
ATOM 757 C CA . ASN A 1 96 ? -2.035 7.641 20.103 1.00 97.56 96 ASN A CA 1
ATOM 758 C C . ASN A 1 96 ? -2.681 6.745 21.174 1.00 97.56 96 ASN A C 1
ATOM 760 O O . ASN A 1 96 ? -2.088 6.521 22.226 1.00 97.56 96 ASN A O 1
ATOM 764 N N . THR A 1 97 ? -3.882 6.220 20.917 1.00 97.75 97 THR A N 1
ATOM 765 C CA . THR A 1 97 ? -4.653 5.422 21.884 1.00 97.75 97 THR A CA 1
ATOM 766 C C . THR A 1 97 ? -4.210 3.958 21.938 1.00 97.75 97 THR A C 1
ATOM 768 O O . THR A 1 97 ? -4.102 3.376 23.021 1.00 97.75 97 THR A O 1
ATOM 771 N N . PHE A 1 98 ? -3.964 3.339 20.781 1.00 97.56 98 PHE A N 1
ATOM 772 C CA . PHE A 1 98 ? -3.690 1.901 20.666 1.00 97.56 98 PHE A CA 1
ATOM 773 C C . PHE A 1 98 ? -2.214 1.594 20.366 1.00 97.56 98 PHE A C 1
ATOM 775 O O . PHE A 1 98 ? -1.771 0.457 20.545 1.00 97.56 98 PHE A O 1
ATOM 782 N N . GLY A 1 99 ? -1.430 2.589 19.941 1.00 96.69 99 GLY A N 1
ATOM 783 C CA . GLY A 1 99 ? -0.025 2.414 19.581 1.00 96.69 99 GLY A CA 1
ATOM 784 C C . GLY A 1 99 ? 0.185 1.578 18.315 1.00 96.69 99 GLY A C 1
ATOM 785 O O . GLY A 1 99 ? -0.751 1.178 17.624 1.00 96.69 99 GLY A O 1
ATOM 786 N N . GLY A 1 100 ? 1.448 1.271 18.024 1.00 96.69 100 GLY A N 1
ATOM 787 C CA . GLY A 1 100 ? 1.844 0.505 16.842 1.00 96.69 100 GLY A CA 1
ATOM 788 C C . GLY A 1 100 ? 2.222 1.392 15.655 1.00 96.69 100 GLY A C 1
ATOM 789 O O . GLY A 1 100 ? 2.582 2.556 15.811 1.00 96.69 100 GLY A O 1
ATOM 790 N N . LYS A 1 101 ? 2.204 0.807 14.459 1.00 97.19 101 LYS A N 1
ATOM 791 C CA . LYS A 1 101 ? 2.541 1.452 13.186 1.00 97.19 101 LYS A CA 1
ATOM 792 C C . LYS A 1 101 ? 1.357 1.325 12.236 1.00 97.19 101 LYS A C 1
ATOM 794 O O . LYS A 1 101 ? 0.704 0.284 12.211 1.00 97.19 101 LYS A O 1
ATOM 799 N N . SER A 1 102 ? 1.126 2.357 11.430 1.00 96.38 102 SER A N 1
ATOM 800 C CA . SER A 1 102 ? 0.141 2.374 10.338 1.00 96.38 102 SER A CA 1
ATOM 801 C C . SER A 1 102 ? 0.686 1.811 9.020 1.00 96.38 102 SER A C 1
ATOM 803 O O . SER A 1 102 ? -0.023 1.790 8.016 1.00 96.38 102 SER A O 1
ATOM 805 N N . THR A 1 103 ? 1.937 1.351 9.025 1.00 94.88 103 THR A N 1
ATOM 806 C CA . THR A 1 103 ? 2.652 0.839 7.856 1.00 94.88 103 THR A CA 1
ATOM 807 C C . THR A 1 103 ? 3.046 -0.613 8.080 1.00 94.88 103 THR A C 1
ATOM 809 O O . THR A 1 103 ? 3.537 -0.977 9.152 1.00 94.88 103 THR A O 1
ATOM 812 N N . GLN A 1 104 ? 2.894 -1.428 7.043 1.00 93.12 104 GLN A N 1
ATOM 813 C CA . GLN A 1 104 ? 3.531 -2.732 6.924 1.00 93.12 104 GLN A CA 1
ATOM 814 C C . GLN A 1 104 ? 4.639 -2.643 5.877 1.00 93.12 104 GLN A C 1
ATOM 816 O O . GLN A 1 104 ? 4.434 -2.076 4.811 1.00 93.12 104 GLN A O 1
ATOM 821 N N . VAL A 1 105 ? 5.782 -3.267 6.151 1.00 91.31 105 VAL A N 1
ATOM 822 C CA . VAL A 1 105 ? 6.816 -3.519 5.144 1.00 91.31 105 VAL A CA 1
ATOM 823 C C . VAL A 1 105 ? 6.758 -4.994 4.753 1.00 91.31 105 VAL A C 1
ATOM 825 O O . VAL A 1 105 ? 6.749 -5.878 5.613 1.00 91.31 105 VAL A O 1
ATOM 828 N N . LEU A 1 106 ? 6.652 -5.262 3.458 1.00 90.19 106 LEU A N 1
ATOM 829 C CA . LEU A 1 106 ? 6.532 -6.593 2.882 1.00 90.19 106 LEU A CA 1
ATOM 830 C C . LEU A 1 106 ? 7.822 -6.947 2.142 1.00 90.19 106 LEU A C 1
ATOM 832 O O . LEU A 1 106 ? 8.225 -6.220 1.248 1.00 90.19 106 LEU A O 1
ATOM 836 N N . GLN A 1 107 ? 8.430 -8.090 2.457 1.00 90.06 107 GLN A N 1
ATOM 837 C CA . GLN A 1 107 ? 9.526 -8.641 1.655 1.00 90.06 107 GLN A CA 1
ATOM 838 C C . GLN A 1 107 ? 8.972 -9.672 0.671 1.00 90.06 107 GLN A C 1
ATOM 840 O O . GLN A 1 107 ? 8.510 -10.746 1.066 1.00 90.06 107 GLN A O 1
ATOM 845 N N . HIS A 1 108 ? 9.005 -9.348 -0.619 1.00 87.44 108 HIS A N 1
ATOM 846 C CA . HIS A 1 108 ? 8.451 -10.165 -1.696 1.00 87.44 108 HIS A CA 1
ATOM 847 C C . HIS A 1 108 ? 9.183 -11.497 -1.885 1.00 87.44 108 HIS A C 1
ATOM 849 O O . HIS A 1 108 ? 8.564 -12.463 -2.338 1.00 87.44 108 HIS A O 1
ATOM 855 N N . LEU A 1 109 ? 10.454 -11.581 -1.469 1.00 85.81 109 LEU A N 1
ATOM 856 C CA . LEU A 1 109 ? 11.246 -12.815 -1.463 1.00 85.81 109 LEU A CA 1
ATOM 857 C C . LEU A 1 109 ? 10.533 -13.969 -0.735 1.00 85.81 109 LEU A C 1
ATOM 859 O O . LEU A 1 109 ? 10.619 -15.110 -1.179 1.00 85.81 109 LEU A O 1
ATOM 863 N N . TYR A 1 110 ? 9.778 -13.676 0.330 1.00 85.44 110 TYR A N 1
ATOM 864 C CA . TYR A 1 110 ? 9.080 -14.688 1.132 1.00 85.44 110 TYR A CA 1
ATOM 865 C C . TYR A 1 110 ? 7.800 -15.250 0.494 1.00 85.44 110 TYR A C 1
ATOM 867 O O . TYR A 1 110 ? 7.153 -16.110 1.087 1.00 85.44 110 TYR A O 1
ATOM 875 N N . TYR A 1 111 ? 7.429 -14.799 -0.706 1.00 83.38 111 TYR A N 1
ATOM 876 C CA . TYR A 1 111 ? 6.207 -15.213 -1.406 1.00 83.38 111 TYR A CA 1
ATOM 877 C C . TYR A 1 111 ? 6.531 -15.974 -2.698 1.00 83.38 111 TYR A C 1
ATOM 879 O O . TYR A 1 111 ? 6.049 -15.612 -3.771 1.00 83.38 111 TYR A O 1
ATOM 887 N N . SER A 1 112 ? 7.385 -16.998 -2.594 1.00 81.19 112 SER A N 1
ATOM 888 C CA . SER A 1 112 ? 7.855 -17.834 -3.715 1.00 81.19 112 SER A CA 1
ATOM 889 C C . SER A 1 112 ? 6.945 -19.010 -4.065 1.00 81.19 112 SER A C 1
ATOM 891 O O . SER A 1 112 ? 7.046 -19.562 -5.155 1.00 81.19 112 SER A O 1
ATOM 893 N N . ASN A 1 113 ? 6.041 -19.395 -3.162 1.00 66.94 113 ASN A N 1
ATOM 894 C CA . ASN A 1 113 ? 5.161 -20.559 -3.302 1.00 66.94 113 ASN A CA 1
ATOM 895 C C . ASN A 1 113 ? 3.938 -20.321 -4.211 1.00 66.94 113 ASN A C 1
ATOM 897 O O . ASN A 1 113 ? 2.961 -21.067 -4.138 1.00 66.94 113 ASN A O 1
ATOM 901 N N . THR A 1 114 ? 3.959 -19.276 -5.037 1.00 65.81 114 THR A N 1
ATOM 902 C CA . THR A 1 114 ? 2.890 -18.990 -5.995 1.00 65.81 114 THR A CA 1
ATOM 903 C C . THR A 1 114 ? 3.023 -19.864 -7.241 1.00 65.81 114 THR A C 1
ATOM 905 O O . THR A 1 114 ? 4.067 -20.444 -7.521 1.00 65.81 114 THR A O 1
ATOM 908 N N . THR A 1 115 ? 1.944 -19.975 -8.012 1.00 64.94 115 THR A N 1
ATOM 909 C CA . THR A 1 115 ? 1.842 -20.863 -9.184 1.00 64.94 115 THR A CA 1
ATOM 910 C C . THR A 1 115 ? 2.781 -20.508 -10.345 1.00 64.94 115 THR A C 1
ATOM 912 O O . THR A 1 115 ? 2.901 -21.301 -11.276 1.00 64.94 115 THR A O 1
ATOM 915 N N . SER A 1 116 ? 3.450 -19.349 -10.311 1.00 77.94 116 SER A N 1
ATOM 916 C CA . SER A 1 116 ? 4.383 -18.895 -11.347 1.00 77.94 116 SER A CA 1
ATOM 917 C C . SER A 1 116 ? 5.709 -18.464 -10.728 1.00 77.94 116 SER A C 1
ATOM 919 O O . SER A 1 116 ? 5.805 -17.417 -10.087 1.00 77.94 116 SER A O 1
ATOM 921 N N . THR A 1 117 ? 6.754 -19.258 -10.969 1.00 79.69 117 THR A N 1
ATOM 922 C CA . THR A 1 117 ? 8.133 -18.925 -10.584 1.00 79.69 117 THR A CA 1
ATOM 923 C C . THR A 1 117 ? 8.598 -17.619 -11.233 1.00 79.69 117 THR A C 1
ATOM 925 O O . THR A 1 117 ? 9.353 -16.878 -10.614 1.00 79.69 117 THR A O 1
ATOM 928 N N . MET A 1 118 ? 8.116 -17.301 -12.441 1.00 84.56 118 MET A N 1
ATOM 929 C CA . MET A 1 118 ? 8.510 -16.084 -13.158 1.00 84.56 118 MET A CA 1
ATOM 930 C C . MET A 1 118 ? 7.955 -14.815 -12.498 1.00 84.56 118 MET A C 1
ATOM 932 O O . MET A 1 118 ? 8.712 -13.884 -12.255 1.00 84.56 118 MET A O 1
ATOM 936 N N . ASP A 1 119 ? 6.674 -14.812 -12.105 1.00 84.62 119 ASP A N 1
ATOM 937 C CA . ASP A 1 119 ? 6.067 -13.678 -11.381 1.00 84.62 119 ASP A CA 1
ATOM 938 C C . ASP A 1 119 ? 6.769 -13.429 -10.036 1.00 84.62 119 ASP A C 1
ATOM 940 O O . ASP A 1 119 ? 6.935 -12.281 -9.621 1.00 84.62 119 ASP A O 1
ATOM 944 N N . TRP A 1 120 ? 7.207 -14.490 -9.350 1.00 87.38 120 TRP A N 1
ATOM 945 C CA . TRP A 1 120 ? 8.015 -14.340 -8.141 1.00 87.38 120 TRP A CA 1
ATOM 946 C C . TRP A 1 120 ? 9.377 -13.700 -8.430 1.00 87.38 120 TRP A C 1
ATOM 948 O O . TRP A 1 120 ? 9.713 -12.718 -7.769 1.00 87.38 120 TRP A O 1
ATOM 958 N N . VAL A 1 121 ? 10.127 -14.200 -9.420 1.00 87.00 121 VAL A N 1
ATOM 959 C CA . VAL A 1 121 ? 11.439 -13.641 -9.796 1.00 87.00 121 VAL A CA 1
ATOM 960 C C . VAL A 1 121 ? 11.317 -12.166 -10.176 1.00 87.00 121 VAL A C 1
ATOM 962 O O . VAL A 1 121 ? 12.060 -11.342 -9.645 1.00 87.00 121 VAL A O 1
ATOM 965 N N . GLU A 1 122 ? 10.364 -11.818 -11.042 1.00 87.69 122 GLU A N 1
ATOM 966 C CA . GLU A 1 122 ? 10.162 -10.438 -11.488 1.00 87.69 122 GLU A CA 1
ATOM 967 C C . GLU A 1 122 ? 9.779 -9.523 -10.329 1.00 87.69 122 GLU A C 1
ATOM 969 O O . GLU A 1 122 ? 10.404 -8.486 -10.127 1.00 87.69 122 GLU A O 1
ATOM 974 N N . ARG A 1 123 ? 8.808 -9.917 -9.499 1.00 87.81 123 ARG A N 1
ATOM 975 C CA . ARG A 1 123 ? 8.395 -9.093 -8.360 1.00 87.81 123 ARG A CA 1
ATOM 976 C C . ARG A 1 123 ? 9.503 -8.934 -7.325 1.00 87.81 123 ARG A C 1
ATOM 978 O O . ARG A 1 123 ? 9.624 -7.858 -6.754 1.00 87.81 123 ARG A O 1
ATOM 985 N N . THR A 1 124 ? 10.284 -9.976 -7.050 1.00 88.12 124 THR A N 1
ATOM 986 C CA . THR A 1 124 ? 11.419 -9.876 -6.125 1.00 88.12 124 THR A CA 1
ATOM 987 C C . THR A 1 124 ? 12.514 -8.981 -6.692 1.00 88.12 124 THR A C 1
ATOM 989 O O . THR A 1 124 ? 13.076 -8.198 -5.935 1.00 88.12 124 THR A O 1
ATOM 992 N N . HIS A 1 125 ? 12.789 -9.052 -7.996 1.00 87.12 125 HIS A N 1
ATOM 993 C CA . HIS A 1 125 ? 13.765 -8.180 -8.648 1.00 87.12 125 HIS A CA 1
ATOM 994 C C . HIS A 1 125 ? 13.324 -6.715 -8.633 1.00 87.12 125 HIS A C 1
ATOM 996 O O . HIS A 1 125 ? 14.111 -5.842 -8.291 1.00 87.12 125 HIS A O 1
ATOM 1002 N N . ILE A 1 126 ? 12.067 -6.464 -8.996 1.00 86.94 126 ILE A N 1
ATOM 1003 C CA . ILE A 1 126 ? 11.522 -5.115 -9.095 1.00 86.94 126 ILE A CA 1
ATOM 1004 C C . ILE A 1 126 ? 11.294 -4.564 -7.693 1.00 86.94 126 ILE A C 1
ATOM 1006 O O . ILE A 1 126 ? 11.935 -3.604 -7.306 1.00 86.94 126 ILE A O 1
ATOM 1010 N N . TYR A 1 127 ? 10.408 -5.184 -6.918 1.00 86.25 127 TYR A N 1
ATOM 1011 C CA . TYR A 1 127 ? 9.864 -4.593 -5.700 1.00 86.25 127 TYR A CA 1
ATOM 1012 C C . TYR A 1 127 ? 10.542 -5.045 -4.417 1.00 86.25 127 TYR A C 1
ATOM 1014 O O . TYR A 1 127 ? 10.171 -4.501 -3.399 1.00 86.25 127 TYR A O 1
ATOM 1022 N N . ASN A 1 128 ? 11.418 -6.062 -4.423 1.00 86.38 128 ASN A N 1
ATOM 1023 C CA . ASN A 1 128 ? 12.090 -6.697 -3.270 1.00 86.38 128 ASN A CA 1
ATOM 1024 C C . ASN A 1 128 ? 11.436 -6.478 -1.884 1.00 86.38 128 ASN A C 1
ATOM 1026 O O . ASN A 1 128 ? 10.817 -7.395 -1.339 1.00 86.38 128 ASN A O 1
ATOM 1030 N N . THR A 1 129 ? 11.570 -5.272 -1.327 1.00 88.06 129 THR A N 1
ATOM 1031 C CA . THR A 1 129 ? 10.823 -4.785 -0.167 1.00 88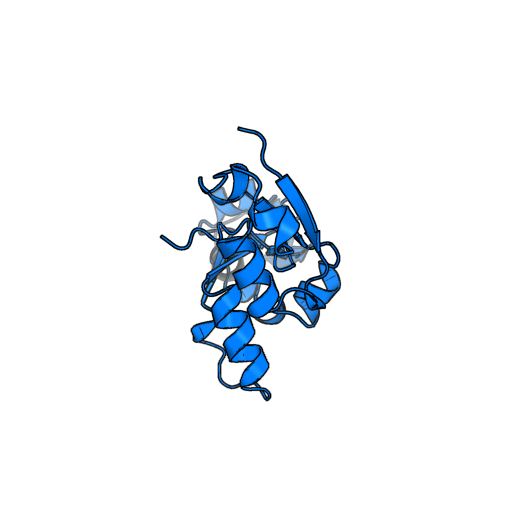.06 129 THR A CA 1
ATOM 1032 C C . THR A 1 129 ? 9.839 -3.675 -0.562 1.00 88.06 129 THR A C 1
ATOM 1034 O O . THR A 1 129 ? 10.253 -2.718 -1.193 1.00 88.06 129 THR A O 1
ATOM 1037 N N . GLN A 1 130 ? 8.571 -3.773 -0.143 1.00 89.25 130 GLN A N 1
ATOM 1038 C CA . GLN A 1 130 ? 7.545 -2.761 -0.414 1.00 89.25 130 GLN A CA 1
ATOM 1039 C C . GLN A 1 130 ? 6.791 -2.353 0.858 1.00 89.25 130 GLN A C 1
ATOM 1041 O O . GLN A 1 130 ? 6.272 -3.203 1.592 1.00 89.25 130 GLN A O 1
ATOM 1046 N N . ALA A 1 131 ? 6.678 -1.051 1.111 1.00 91.88 131 ALA A N 1
ATOM 1047 C CA . ALA A 1 131 ? 5.836 -0.503 2.168 1.00 91.88 131 ALA A CA 1
ATOM 1048 C C . ALA A 1 131 ? 4.367 -0.373 1.725 1.00 91.88 131 ALA A C 1
ATOM 1050 O O . ALA A 1 131 ? 4.075 -0.020 0.583 1.00 91.88 131 ALA A O 1
ATOM 1051 N N . TYR A 1 132 ? 3.439 -0.601 2.655 1.00 93.94 132 TYR A N 1
ATOM 1052 C CA . TYR A 1 132 ? 2.003 -0.367 2.501 1.00 93.94 132 TYR A CA 1
ATOM 1053 C C . TYR A 1 132 ? 1.469 0.378 3.723 1.00 93.94 132 TYR A C 1
ATOM 1055 O O . TYR A 1 132 ? 1.664 -0.062 4.856 1.00 93.94 132 TYR A O 1
ATOM 1063 N N . ASN A 1 133 ? 0.786 1.493 3.495 1.00 94.94 133 ASN A N 1
ATOM 1064 C CA . ASN A 1 133 ? 0.278 2.400 4.518 1.00 94.94 133 ASN A CA 1
ATOM 1065 C C . ASN A 1 133 ? -1.245 2.326 4.605 1.00 94.94 133 ASN A C 1
ATOM 1067 O O . ASN A 1 133 ? -1.914 2.157 3.588 1.00 94.94 133 ASN A O 1
ATOM 1071 N N . LEU A 1 134 ? -1.800 2.517 5.799 1.00 96.19 134 LEU A N 1
ATOM 1072 C CA . LEU A 1 134 ? -3.228 2.795 5.941 1.00 96.19 134 LEU A CA 1
ATOM 1073 C C . LEU A 1 134 ? -3.581 4.145 5.312 1.00 96.19 134 LEU A C 1
ATOM 1075 O O . LEU A 1 134 ? -2.866 5.132 5.499 1.00 96.19 134 LEU A O 1
ATOM 1079 N N . ASP A 1 135 ? -4.714 4.193 4.616 1.00 94.69 135 ASP A N 1
ATOM 1080 C CA . ASP A 1 135 ? -5.307 5.454 4.176 1.00 94.69 135 ASP A CA 1
ATOM 1081 C C . ASP A 1 135 ? -5.657 6.330 5.392 1.00 94.69 135 ASP A C 1
ATOM 1083 O O . ASP A 1 135 ? -6.210 5.856 6.384 1.00 94.69 135 ASP A O 1
ATOM 1087 N N . LYS A 1 136 ? -5.358 7.629 5.315 1.00 95.12 136 LYS A N 1
ATOM 1088 C CA . LYS A 1 136 ? -5.652 8.607 6.376 1.00 95.12 136 LYS A CA 1
ATOM 1089 C C . LYS A 1 136 ? -7.145 8.732 6.707 1.00 95.12 136 LYS A C 1
ATOM 1091 O O . LYS A 1 136 ? -7.479 9.200 7.791 1.00 95.12 136 LYS A O 1
ATOM 1096 N N . ASN A 1 137 ? -8.023 8.352 5.779 1.00 96.25 137 ASN A N 1
ATOM 1097 C CA . ASN A 1 137 ? -9.477 8.428 5.919 1.00 96.25 137 ASN A CA 1
ATOM 1098 C C . ASN A 1 137 ? -10.076 7.207 6.639 1.00 96.25 137 ASN A C 1
ATOM 1100 O O . ASN A 1 137 ? -11.295 7.132 6.802 1.00 96.25 137 ASN A O 1
ATOM 1104 N N . ILE A 1 138 ? -9.242 6.247 7.051 1.00 97.81 138 ILE A N 1
ATOM 1105 C CA . ILE A 1 138 ? -9.669 5.111 7.865 1.00 97.81 138 ILE A CA 1
ATOM 1106 C C . ILE A 1 138 ? -10.250 5.582 9.203 1.00 97.81 138 ILE A C 1
ATOM 1108 O O . ILE A 1 138 ? -9.752 6.523 9.827 1.00 97.81 138 ILE A O 1
ATOM 1112 N N . LYS A 1 139 ? -11.288 4.883 9.661 1.00 98.25 139 LYS A N 1
ATOM 1113 C CA . LYS A 1 139 ? -11.899 5.086 10.975 1.00 98.25 139 LYS A CA 1
ATOM 1114 C C . LYS A 1 139 ? -11.852 3.808 11.794 1.00 98.25 139 LYS A C 1
ATOM 1116 O O . LYS A 1 139 ? -12.226 2.743 11.298 1.00 98.25 139 LYS A O 1
ATOM 1121 N N . PHE A 1 140 ? -11.454 3.935 13.052 1.00 98.38 140 PHE A N 1
ATOM 1122 C CA . PHE A 1 140 ? -11.505 2.872 14.051 1.00 98.38 140 PHE A CA 1
ATOM 1123 C C . PHE A 1 140 ? -12.668 3.158 14.994 1.00 98.38 140 PHE A C 1
ATOM 1125 O O . PHE A 1 140 ? -12.759 4.256 15.531 1.00 98.38 140 PHE A O 1
ATOM 1132 N N . ILE A 1 141 ? -13.582 2.207 15.158 1.00 98.50 141 ILE A N 1
ATOM 1133 C CA . ILE A 1 141 ? -14.857 2.446 15.838 1.00 98.50 141 ILE A CA 1
ATOM 1134 C C . ILE A 1 141 ? -15.029 1.419 16.951 1.00 98.50 141 ILE A C 1
ATOM 1136 O O . ILE A 1 141 ? -14.976 0.213 16.691 1.00 98.50 141 ILE A O 1
ATOM 1140 N N . ILE A 1 142 ? -15.240 1.909 18.172 1.00 98.19 142 ILE A N 1
ATOM 1141 C CA . ILE A 1 142 ? -15.662 1.114 19.326 1.00 98.19 142 ILE A CA 1
ATOM 1142 C C . ILE A 1 142 ? -17.139 1.423 19.570 1.00 98.19 142 ILE A C 1
ATOM 1144 O O . ILE A 1 142 ? -17.493 2.544 19.931 1.00 98.19 142 ILE A O 1
ATOM 1148 N N . GLU A 1 143 ? -17.988 0.432 19.329 1.00 97.25 143 GLU A N 1
ATOM 1149 C CA . GLU A 1 143 ? -19.439 0.523 19.479 1.00 97.25 143 GLU A CA 1
ATOM 1150 C C . GLU A 1 143 ? -19.862 0.592 20.954 1.00 97.25 143 GLU A C 1
ATOM 1152 O O . GLU A 1 143 ? -19.094 0.297 21.874 1.00 97.25 143 GLU A O 1
ATOM 1157 N N . GLU A 1 144 ? -21.132 0.923 21.190 1.00 95.69 144 GLU A N 1
ATOM 1158 C CA . GLU A 1 144 ? -21.710 1.005 22.537 1.00 95.69 144 GLU A CA 1
ATOM 1159 C C . GLU A 1 144 ? -21.645 -0.308 23.332 1.00 95.69 144 GLU A C 1
ATOM 1161 O O . GLU A 1 144 ? -21.595 -0.290 24.565 1.00 95.69 144 GLU A O 1
ATOM 1166 N N . ASP A 1 145 ? -21.631 -1.448 22.649 1.00 94.19 145 ASP A N 1
ATOM 1167 C CA . ASP A 1 145 ? -21.510 -2.776 23.254 1.00 94.19 145 ASP A CA 1
ATOM 1168 C C . ASP A 1 145 ? -20.047 -3.235 23.427 1.00 94.19 145 ASP A C 1
ATOM 1170 O O . ASP A 1 145 ? -19.797 -4.335 23.918 1.00 94.19 145 ASP A O 1
ATOM 1174 N N . GLY A 1 146 ? -19.076 -2.393 23.052 1.00 94.19 146 GLY A N 1
ATOM 1175 C CA . GLY A 1 146 ? -17.646 -2.700 23.075 1.00 94.19 146 GLY A CA 1
ATOM 1176 C C . GLY A 1 146 ? -17.137 -3.436 21.832 1.00 94.19 146 GLY A C 1
ATOM 1177 O O . GLY A 1 146 ? -15.933 -3.689 21.729 1.00 94.19 146 GLY A O 1
ATOM 1178 N N . THR A 1 147 ? -18.008 -3.759 20.871 1.00 96.25 147 THR A N 1
ATOM 1179 C CA . THR A 1 147 ? -17.608 -4.350 19.591 1.00 96.25 147 THR A CA 1
ATOM 1180 C C . THR A 1 147 ? -16.734 -3.374 18.813 1.00 96.25 147 THR A C 1
ATOM 1182 O O . THR A 1 147 ? -16.982 -2.171 18.768 1.00 96.25 147 THR A O 1
ATOM 1185 N N . LYS A 1 148 ? -15.698 -3.901 18.162 1.00 97.62 148 LYS A N 1
ATOM 1186 C CA . LYS A 1 148 ? -14.744 -3.110 17.388 1.00 97.62 148 LYS A CA 1
ATOM 1187 C C . LYS A 1 148 ? -14.922 -3.341 15.903 1.00 97.62 148 LYS A C 1
ATOM 1189 O O . LYS A 1 148 ? -15.002 -4.485 15.459 1.00 97.62 148 LYS A O 1
ATOM 1194 N N . LYS A 1 149 ? -14.913 -2.264 15.123 1.00 97.19 149 LYS A N 1
ATOM 1195 C CA . LYS A 1 149 ? -14.922 -2.327 13.659 1.00 97.19 149 LYS A CA 1
ATOM 1196 C C . LYS A 1 149 ? -14.032 -1.252 13.049 1.00 97.19 149 LYS A C 1
ATOM 1198 O O . LYS A 1 149 ? -13.703 -0.251 13.680 1.00 97.19 149 LYS A O 1
ATOM 1203 N N . ILE A 1 150 ? -13.656 -1.472 11.796 1.00 97.81 150 ILE A N 1
ATOM 1204 C CA . ILE A 1 150 ? -12.907 -0.515 10.985 1.00 97.81 150 ILE A CA 1
ATOM 1205 C C . ILE A 1 150 ? -13.769 -0.148 9.781 1.00 97.81 150 ILE A C 1
ATOM 1207 O O . ILE A 1 150 ? -14.334 -1.028 9.132 1.00 97.81 150 ILE A O 1
ATOM 1211 N N . GLN A 1 151 ? -13.844 1.141 9.466 1.00 97.81 151 GLN A N 1
ATOM 1212 C CA . GLN A 1 151 ? -14.525 1.655 8.281 1.00 97.81 151 GLN A CA 1
ATOM 1213 C C . GLN A 1 151 ? -13.531 2.377 7.367 1.00 97.81 151 GLN A C 1
ATOM 1215 O O . GLN A 1 151 ? -12.610 3.039 7.839 1.00 97.81 151 GLN A O 1
ATOM 1220 N N . GLY A 1 152 ? -13.718 2.244 6.050 1.00 95.06 152 GLY A N 1
ATOM 1221 C CA . GLY A 1 152 ? -12.831 2.871 5.065 1.00 95.06 152 GLY A CA 1
ATOM 1222 C C . GLY A 1 152 ? -11.435 2.246 5.020 1.00 95.06 152 GLY A C 1
ATOM 1223 O O . GLY A 1 152 ? -10.464 2.942 4.741 1.00 95.06 152 GLY A O 1
ATOM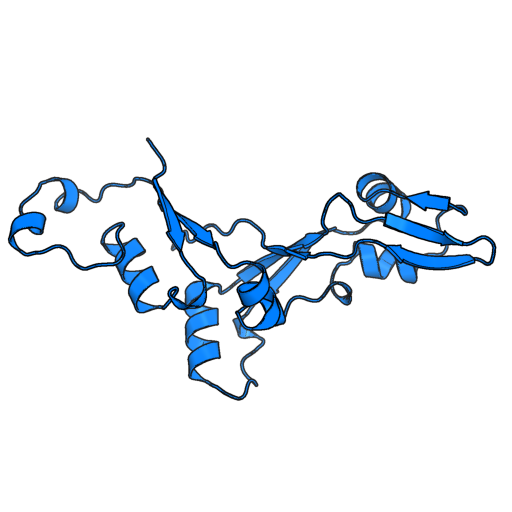 1224 N N . LEU A 1 153 ? -11.316 0.948 5.328 1.00 94.38 153 LEU A N 1
ATOM 1225 C CA . LEU A 1 153 ? -10.039 0.246 5.255 1.00 94.38 153 LEU A CA 1
ATOM 1226 C C . LEU A 1 153 ? -9.536 0.220 3.808 1.00 94.38 153 LEU A C 1
ATOM 1228 O O . LEU A 1 153 ? -10.105 -0.460 2.956 1.00 94.38 153 LEU A O 1
ATOM 1232 N N . SER A 1 154 ? -8.438 0.925 3.570 1.00 93.25 154 SER A N 1
ATOM 1233 C CA . SER A 1 154 ? -7.694 0.903 2.319 1.00 93.25 154 SER A CA 1
ATOM 1234 C C . SER A 1 154 ? -6.201 0.897 2.627 1.00 93.25 154 SER A C 1
ATOM 1236 O O . SER A 1 154 ? -5.755 1.506 3.607 1.00 93.25 154 SER A O 1
ATOM 1238 N N . LEU A 1 155 ? -5.446 0.176 1.804 1.00 93.12 155 LEU A N 1
ATOM 1239 C CA . LEU A 1 155 ? -3.991 0.182 1.824 1.00 93.12 155 LEU A CA 1
ATOM 1240 C C . LEU A 1 155 ? -3.507 0.986 0.630 1.00 93.12 155 LEU A C 1
ATOM 1242 O O . LEU A 1 155 ? -4.055 0.842 -0.457 1.00 93.12 155 LEU A O 1
ATOM 1246 N N . LEU A 1 156 ? -2.482 1.799 0.856 1.00 91.19 156 LEU A N 1
ATOM 1247 C CA . LEU A 1 156 ? -1.787 2.597 -0.143 1.00 91.19 156 LEU A CA 1
ATOM 1248 C C . LEU A 1 156 ? -0.352 2.082 -0.246 1.00 91.19 156 LEU A C 1
ATOM 1250 O O . LEU A 1 156 ? 0.304 1.900 0.780 1.00 91.19 156 LEU A O 1
ATOM 1254 N N . ALA A 1 157 ? 0.150 1.842 -1.458 1.00 87.31 157 ALA A N 1
ATOM 1255 C CA . ALA A 1 157 ? 1.563 1.509 -1.628 1.00 87.31 157 ALA A CA 1
ATOM 1256 C C . ALA A 1 157 ? 2.413 2.716 -1.203 1.00 87.31 157 ALA A C 1
ATOM 1258 O O . ALA A 1 157 ? 2.044 3.864 -1.452 1.00 87.31 157 ALA A O 1
ATOM 1259 N N . GLY A 1 158 ? 3.505 2.456 -0.494 1.00 83.81 158 GLY A N 1
ATOM 1260 C CA . GLY A 1 158 ? 4.487 3.466 -0.127 1.00 83.81 158 GLY A CA 1
ATOM 1261 C C . GLY A 1 158 ? 5.341 3.890 -1.318 1.00 83.81 158 GLY A C 1
ATOM 1262 O O . GLY A 1 158 ? 5.348 3.238 -2.362 1.00 83.81 158 GLY A O 1
ATOM 1263 N N . ASN A 1 159 ? 6.077 4.983 -1.131 1.00 79.62 159 ASN A N 1
ATOM 1264 C CA . ASN A 1 159 ? 7.139 5.355 -2.054 1.00 79.62 159 ASN A CA 1
ATOM 1265 C C . ASN A 1 159 ? 8.304 4.390 -1.850 1.00 79.62 159 ASN A C 1
ATOM 1267 O O . ASN A 1 159 ? 8.810 4.289 -0.732 1.00 79.62 159 ASN A O 1
ATOM 1271 N N . GLU A 1 160 ? 8.714 3.720 -2.919 1.00 71.56 160 GLU A N 1
ATOM 1272 C CA . GLU A 1 160 ? 9.972 2.985 -2.944 1.00 71.56 160 GLU A CA 1
ATOM 1273 C C . GLU A 1 160 ? 11.035 3.839 -3.603 1.00 71.56 160 GLU A C 1
ATOM 1275 O O . GLU A 1 160 ? 10.773 4.523 -4.596 1.00 71.56 160 GLU A O 1
ATOM 1280 N N . ASP A 1 161 ? 12.229 3.767 -3.037 1.00 65.69 161 ASP A N 1
ATOM 1281 C CA . ASP A 1 161 ? 13.421 4.240 -3.704 1.00 65.69 161 ASP A CA 1
ATOM 1282 C C . ASP A 1 161 ? 14.071 3.025 -4.363 1.00 65.69 161 ASP A C 1
ATOM 1284 O O . ASP A 1 161 ? 14.552 2.118 -3.680 1.00 65.69 161 ASP A O 1
ATOM 1288 N N . PHE A 1 162 ? 14.040 2.964 -5.695 1.00 63.16 162 PHE A N 1
ATOM 1289 C CA . PHE A 1 162 ? 14.778 1.946 -6.449 1.00 63.16 162 PHE A CA 1
ATOM 1290 C C . PHE A 1 162 ? 16.249 2.357 -6.542 1.00 63.16 162 PHE A C 1
ATOM 1292 O O . PHE A 1 162 ? 16.833 2.406 -7.625 1.00 63.16 162 PHE A O 1
ATOM 1299 N N . ASP A 1 163 ? 16.839 2.688 -5.400 1.00 50.56 163 ASP A N 1
ATOM 1300 C CA . ASP A 1 163 ? 18.242 3.025 -5.307 1.00 50.56 163 ASP A CA 1
ATOM 1301 C C . ASP A 1 163 ? 19.004 1.704 -5.188 1.00 50.56 163 ASP A C 1
ATOM 1303 O O . ASP A 1 163 ? 19.092 1.068 -4.135 1.00 50.56 163 ASP A O 1
ATOM 1307 N N . PHE A 1 164 ? 19.506 1.226 -6.326 1.00 44.75 164 PHE A N 1
ATOM 1308 C CA . PHE A 1 164 ? 20.457 0.122 -6.362 1.00 44.75 164 PHE A CA 1
ATOM 1309 C C . PHE A 1 164 ? 21.798 0.652 -5.826 1.00 44.75 164 PHE A C 1
ATOM 1311 O O . PHE A 1 164 ? 22.663 1.041 -6.615 1.00 44.75 164 PHE A O 1
ATOM 1318 N N . HIS A 1 165 ? 21.921 0.761 -4.498 1.00 34.94 165 HIS A N 1
ATOM 1319 C CA . HIS A 1 165 ? 23.175 1.106 -3.820 1.00 34.94 165 HIS A CA 1
ATOM 1320 C C . HIS A 1 165 ? 24.312 0.146 -4.195 1.00 34.94 165 HIS A C 1
ATOM 1322 O O . HIS A 1 165 ? 24.064 -1.083 -4.257 1.00 34.94 165 HIS A O 1
#

Foldseek 3Di:
DAAAEDEDALVPQWLQQVVCCVQPVGSDDDDPVRCVDCCNVDPDPRHYHYDHPPVVCCCVPNPVVPDDQCQFVLVVQLVPDPWDDFFKDFPVRSCVTRNGGQKDKDALQVVCPDPDNRSSVGCCSRCRIWMKGWDRRKMWGQHPVRDTDIPPTDIDTDGDDPPPD

pLDDT: mean 86.48, std 11.68, range [34.94, 98.5]

Secondary structure (DSSP, 8-state):
---EEEEE-GGG--HHHHHHHHHHSSSSPPPTTGGGSHHHHTT--PPEEEEES-HHHHHHTSGGGG--GGGSHHHHHHHH-----SEEE-HHHHHHHH-S-SEEEEEGGG---SS-HHHHHHHHHHHSEEEEEE-TT-EEEE-TTS-EEEES--EEEPPP-----

Sequence (165 aa):
MGSKIININSENLTAEIMTLFYIYGQGRTPTSEEMLDDKWIGRDKSEVTLNITNYDKYMKEGAGRFSSASRITLIQNFFNSNNGEKGEYSLTEALNTFGGKSTQVLQHLYYSNTTSTMDWVERTHIYNTQAYNLDKNIKFIIEEDGTKKIQGLSLLAGNEDFDFH